Protein 3QZB (pdb70)

Solvent-accessible surface area: 7782 Å² total

Secondary structure (P-SEA, 3-state):
cccccccccccccccccccccccccccccccbbbbbbbccccbbbbbcccccccbbbbbbbcccccccccccccccccccccccccccccccccccbbbbbbbcbbbbbbbbbbbccccccbbbbbbbbcc

Radius of gyration: 16.14 Å; Cα contacts (8 Å, |Δi|>4): 339; chains: 1; bounding box: 32×34×46 Å

B-factor: mean 11.8, std 7.22, range [4.28, 43.45]

Sequence (131 aa):
MKKLSSSDFIKKTTEEDFKKEKHVPVIEAPEKVKKKDDEKVQIVVTVGKEEIPHPNTTEHHIRWIKVFFQPDGDPYVYEVGRYEFNAHGEESVQGPNIIGAVYTEPTTVTTVVKLNRSGTIIALSYCNIHGLWESSQKITVEE

Organism: Thermotoga maritima (strain ATCC 43589 / DSM 3109 / JCM 10099 / NBRC 100826 / MSB8) (NCBI:txid243274)

Foldseek 3Di:
DDCVVFADEDDVQVDQAAWDWDWDQEEEAQDKTKIKIAGSVPNRFAQWPVKAWFWKWKWWFFPPDPDIDTPDIGGWPDRQDDPVGTNPHDDGGHHMDIDIDGHHGWTKMKMWIQMPPRGIYIDMDTHGYDD

Structure (mmCIF, N/CA/C/O backbone):
data_3QZB
#
_entry.id   3QZB
#
_cell.length_a   52.260
_cell.length_b   54.630
_cell.length_c   88.840
_cell.angle_alpha   90.000
_cell.angle_beta   90.000
_cell.angle_gamma   90.000
#
_symmetry.space_group_name_H-M   'I 2 2 2'
#
loop_
_entity.id
_entity.type
_entity.pdbx_description
1 polymer 'Putative superoxide reductase'
2 non-polymer 'FE (III) ION'
3 water water
#
loop_
_atom_site.group_PDB
_atom_site.id
_atom_site.type_symbol
_atom_site.label_atom_id
_atom_site.label_alt_id
_atom_site.label_comp_id
_atom_site.label_asym_id
_atom_site.label_entity_id
_atom_site.label_seq_id
_atom_site.pdbx_PDB_ins_code
_atom_site.Cartn_x
_atom_site.Cartn_y
_atom_site.Cartn_z
_atom_site.occupancy
_atom_site.B_iso_or_equiv
_atom_site.auth_seq_id
_atom_site.auth_comp_id
_atom_site.auth_asym_id
_atom_site.auth_atom_id
_atom_site.pdbx_PDB_model_num
ATOM 1 C C . HIS A 1 12 ? 15.766 3.191 41.732 1.00 22.42 0 HIS A C 1
ATOM 2 O O . HIS A 1 12 ? 16.772 2.609 42.114 1.00 28.65 0 HIS A O 1
ATOM 3 N N . MET A 1 13 ? 15.813 4.153 40.819 1.00 18.26 1 MET A N 1
ATOM 4 C CA . MET A 1 13 ? 17.049 4.770 40.343 1.00 14.83 1 MET A CA 1
ATOM 5 C C . MET A 1 13 ? 17.760 5.514 41.434 1.00 14.09 1 MET A C 1
ATOM 6 O O . MET A 1 13 ? 17.170 6.362 42.056 1.00 15.75 1 MET A O 1
ATOM 11 N N A LYS A 1 14 ? 19.054 5.234 41.588 0.50 12.75 2 LYS A N 1
ATOM 12 N N B LYS A 1 14 ? 19.049 5.230 41.608 0.50 12.87 2 LYS A N 1
ATOM 13 C CA A LYS A 1 14 ? 19.953 5.894 42.497 0.50 11.84 2 LYS A CA 1
ATOM 14 C CA B LYS A 1 14 ? 19.920 5.919 42.522 0.50 12.35 2 LYS A CA 1
ATOM 15 C C A LYS A 1 14 ? 20.890 6.767 41.705 0.50 10.48 2 LYS A C 1
ATOM 16 C C B LYS A 1 14 ? 20.893 6.758 41.721 0.50 10.62 2 LYS A C 1
ATOM 17 O O A LYS A 1 14 ? 21.344 6.402 40.612 0.50 11.25 2 LYS A O 1
ATOM 18 O O B LYS A 1 14 ? 21.346 6.380 40.629 0.50 11.30 2 LYS A O 1
ATOM 29 N N . LEU A 1 15 ? 21.237 7.900 42.282 1.00 9.37 3 LEU A N 1
ATOM 30 C CA . LEU A 1 15 ? 22.158 8.809 41.633 1.00 9.00 3 LEU A CA 1
ATOM 31 C C . LEU A 1 15 ? 23.468 8.111 41.314 1.00 10.32 3 LEU A C 1
ATOM 32 O O . LEU A 1 15 ? 24.088 8.441 40.275 1.00 11.40 3 LEU A O 1
ATOM 37 N N A SER A 1 16 ? 23.902 7.182 42.137 0.50 12.44 4 SER A N 1
ATOM 38 N N B SER A 1 16 ? 23.854 7.160 42.192 0.30 12.69 4 SER A N 1
ATOM 39 N N C SER A 1 16 ? 23.869 7.180 42.205 0.20 12.86 4 SER A N 1
ATOM 40 C CA A SER A 1 16 ? 25.227 6.675 41.882 0.50 12.54 4 SER A CA 1
ATOM 41 C CA B SER A 1 16 ? 25.065 6.304 42.076 0.30 14.31 4 SER A CA 1
ATOM 42 C CA C SER A 1 16 ? 25.065 6.301 42.093 0.20 14.12 4 SER A CA 1
ATOM 43 C C A SER A 1 16 ? 25.267 5.746 40.658 0.50 10.35 4 SER A C 1
ATOM 44 C C B SER A 1 16 ? 25.237 5.684 40.706 0.30 11.01 4 SER A C 1
ATOM 45 C C C SER A 1 16 ? 25.236 5.679 40.716 0.20 11.44 4 SER A C 1
ATOM 46 O O A SER A 1 16 ? 26.368 5.464 40.177 0.50 10.88 4 SER A O 1
ATOM 47 O O B SER A 1 16 ? 26.358 5.501 40.215 0.30 10.99 4 SER A O 1
ATOM 48 O O C SER A 1 16 ? 26.358 5.503 40.228 0.20 11.16 4 SER A O 1
ATOM 55 N N . ASP A 1 17 ? 24.109 5.364 40.095 1.00 10.55 5 ASP A N 1
ATOM 56 C CA . ASP A 1 17 ? 24.066 4.677 38.827 1.00 11.37 5 ASP A CA 1
ATOM 57 C C . ASP A 1 17 ? 24.583 5.594 37.670 1.00 10.03 5 ASP A C 1
ATOM 58 O O . ASP A 1 17 ? 24.891 5.117 36.566 1.00 11.88 5 ASP A O 1
ATOM 63 N N . PHE A 1 18 ? 24.680 6.892 37.952 1.00 7.76 6 PHE A N 1
ATOM 64 C CA . PHE A 1 18 ? 25.085 7.904 3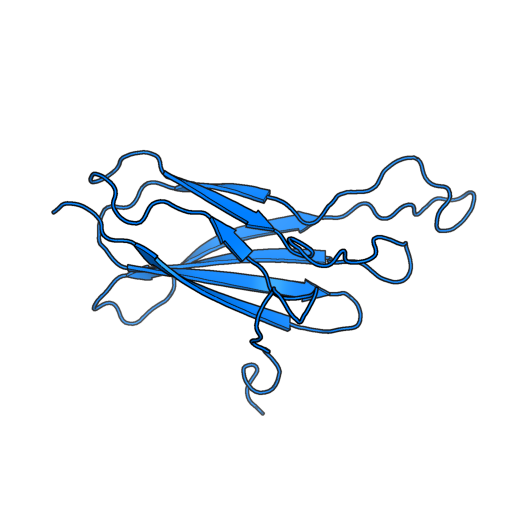7.015 1.00 7.24 6 PHE A CA 1
ATOM 65 C C . PHE A 1 18 ? 26.259 8.718 37.485 1.00 7.12 6 PHE A C 1
ATOM 66 O O . PHE A 1 18 ? 26.454 9.862 37.064 1.00 8.05 6 PHE A O 1
ATOM 74 N N . ILE A 1 19 ? 27.074 8.199 38.408 1.00 6.61 7 ILE A N 1
ATOM 75 C CA . ILE A 1 19 ? 28.347 8.831 38.808 1.00 7.43 7 ILE A CA 1
ATOM 76 C C . ILE A 1 19 ? 29.424 7.882 38.370 1.00 7.95 7 ILE A C 1
ATOM 77 O O . ILE A 1 19 ? 29.458 6.749 38.827 1.00 8.80 7 ILE A O 1
ATOM 82 N N A LYS A 1 20 ? 30.280 8.321 37.468 0.80 7.37 8 LYS A N 1
ATOM 83 N N B LYS A 1 20 ? 30.309 8.316 37.478 0.20 7.87 8 LYS A N 1
ATOM 84 C CA A LYS A 1 20 ? 31.256 7.464 36.849 0.80 8.66 8 LYS A CA 1
ATOM 85 C CA B LYS A 1 20 ? 31.321 7.424 36.883 0.20 8.92 8 LYS A CA 1
ATOM 86 C C A LYS A 1 20 ? 32.637 7.653 37.487 0.80 8.62 8 LYS A C 1
ATOM 87 C C B LYS A 1 20 ? 32.723 7.573 37.543 0.20 8.91 8 LYS A C 1
ATOM 88 O O A LYS A 1 20 ? 33.066 8.736 37.810 0.80 8.45 8 LYS A O 1
ATOM 89 O O B LYS A 1 20 ? 33.134 8.695 37.827 0.20 8.61 8 LYS A O 1
ATOM 100 N N A THR A 1 21 ? 33.387 6.568 37.486 0.50 12.09 9 THR A N 1
ATOM 101 N N B THR A 1 21 ? 33.424 6.443 37.771 0.50 10.96 9 THR A N 1
ATOM 102 C CA A THR A 1 21 ? 34.785 6.570 37.814 0.50 14.31 9 THR A CA 1
ATOM 103 C CA B THR A 1 21 ? 34.790 6.353 38.343 0.50 11.90 9 THR A CA 1
ATOM 104 C C A THR A 1 21 ? 35.589 6.191 36.561 0.50 13.01 9 THR A C 1
ATOM 105 C C B THR A 1 21 ? 35.686 5.721 37.242 0.50 11.26 9 THR A C 1
ATOM 106 O O A THR A 1 21 ? 35.100 5.544 35.631 0.50 14.52 9 THR A O 1
ATOM 107 O O B THR A 1 21 ? 35.428 4.603 36.824 0.50 12.16 9 THR A O 1
ATOM 114 N N A GLU A 1 22 ? 36.850 6.488 36.574 0.50 12.46 10 GLU A N 1
ATOM 115 N N B GLU A 1 22 ? 36.614 6.489 36.675 0.50 11.00 10 GLU A N 1
ATOM 116 C CA A GLU A 1 22 ? 37.663 6.037 35.503 0.50 12.38 10 GLU A CA 1
ATOM 117 C CA B GLU A 1 22 ? 37.553 6.008 35.640 0.50 11.94 10 GLU A CA 1
ATOM 118 C C A GLU A 1 22 ? 39.053 6.429 35.869 0.50 11.80 10 GLU A C 1
ATOM 119 C C B GLU A 1 22 ? 39.027 6.416 35.898 0.50 11.38 10 GLU A C 1
ATOM 120 O O A GLU A 1 22 ? 39.310 7.061 36.880 0.50 11.93 10 GLU A O 1
ATOM 121 O O B GLU A 1 22 ? 39.315 7.066 36.885 0.50 11.29 10 GLU A O 1
ATOM 132 N N . ASP A 1 23 ? 39.958 5.968 35.026 1.00 14.01 11 ASP A N 1
ATOM 133 C CA . ASP A 1 23 ? 41.371 6.315 35.066 1.00 12.66 11 ASP A CA 1
ATOM 134 C C . ASP A 1 23 ? 41.614 7.623 34.357 1.00 10.49 11 ASP A C 1
ATOM 135 O O . ASP A 1 23 ? 41.372 7.741 33.172 1.00 9.80 11 ASP A O 1
ATOM 140 N N . PHE A 1 24 ? 42.127 8.613 35.070 1.00 10.83 12 PHE A N 1
ATOM 141 C CA . PHE A 1 24 ? 42.381 9.927 34.462 1.00 10.25 12 PHE A CA 1
ATOM 142 C C 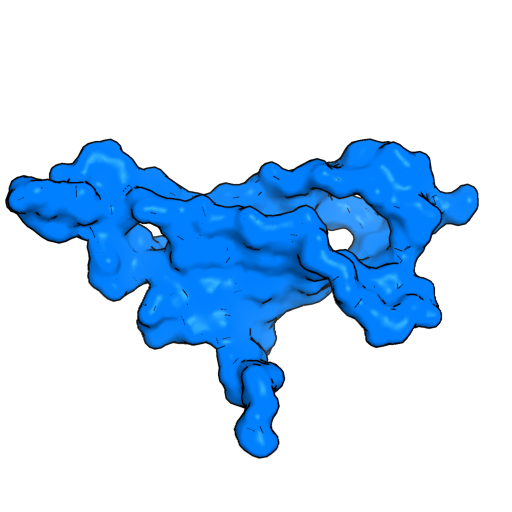. PHE A 1 24 ? 43.380 9.895 33.306 1.00 9.44 12 PHE A C 1
ATOM 143 O O . PHE A 1 24 ? 43.397 10.791 32.476 1.00 11.16 12 PHE A O 1
ATOM 151 N N . LYS A 1 25 ? 44.200 8.841 33.254 1.00 11.33 13 LYS A N 1
ATOM 152 C CA . LYS A 1 25 ? 45.106 8.680 32.124 1.00 11.98 13 LYS A CA 1
ATOM 153 C C . LYS A 1 25 ? 44.385 8.255 30.846 1.00 10.86 13 LYS A C 1
ATOM 154 O O . LYS A 1 25 ? 44.980 8.280 29.770 1.00 13.22 13 LYS A O 1
ATOM 160 N N . LYS A 1 26 ? 43.125 7.821 30.965 1.00 11.09 14 LYS A N 1
ATOM 161 C CA . LYS A 1 26 ? 42.322 7.361 29.840 1.00 11.41 14 LYS A CA 1
ATOM 162 C C . LYS A 1 26 ? 41.101 8.228 29.601 1.00 10.55 14 LYS A C 1
ATOM 163 O O . LYS A 1 26 ? 40.526 8.153 28.537 1.00 15.42 14 LYS A O 1
ATOM 169 N N . GLU A 1 27 ? 40.678 9.024 30.577 1.00 10.82 15 GLU A N 1
ATOM 170 C CA . GLU A 1 27 ? 39.369 9.671 30.584 1.00 9.37 15 GLU A CA 1
ATOM 171 C C . GLU A 1 27 ? 39.509 11.114 31.067 1.00 9.29 15 GLU A C 1
ATOM 172 O O . GLU A 1 27 ? 39.818 11.356 32.253 1.00 10.14 15 GLU A O 1
ATOM 178 N N . LYS A 1 28 ? 39.281 12.088 30.174 1.00 8.72 16 LYS A N 1
ATOM 179 C CA . LYS A 1 28 ? 39.415 13.492 30.469 1.00 8.79 16 LYS A CA 1
ATOM 180 C C . LYS A 1 28 ? 38.509 13.960 31.613 1.00 8.17 16 LYS A C 1
ATOM 181 O O . LYS A 1 28 ? 38.834 14.962 32.248 1.00 9.32 16 LYS A O 1
ATOM 187 N N . HIS A 1 29 ? 37.369 13.320 31.845 1.00 7.37 17 HIS A N 1
ATOM 188 C CA . HIS A 1 29 ? 36.426 13.822 32.805 1.00 6.11 17 HIS A CA 1
ATOM 189 C C . HIS A 1 29 ? 36.769 13.540 34.263 1.00 6.72 17 HIS A C 1
ATOM 190 O O . HIS A 1 29 ? 36.115 14.105 35.145 1.00 7.81 17 HIS A O 1
ATOM 197 N N . VAL A 1 30 ? 37.757 12.717 34.542 1.00 8.11 18 VAL A N 1
ATOM 198 C CA . VAL A 1 30 ? 38.003 12.313 35.929 1.00 8.22 18 VAL A CA 1
ATOM 199 C C . VAL A 1 30 ? 38.541 13.519 36.722 1.00 8.24 18 VAL A C 1
ATOM 200 O O . VAL A 1 30 ? 39.548 14.143 36.333 1.00 9.13 18 VAL A O 1
ATOM 204 N N . PRO A 1 31 ? 37.933 13.833 37.887 1.00 7.27 19 PRO A N 1
ATOM 205 C CA . PRO A 1 31 ? 38.505 14.916 38.727 1.00 7.73 19 PRO A CA 1
ATOM 206 C C . PRO A 1 31 ? 39.688 14.340 39.495 1.00 9.31 19 PRO A C 1
ATOM 207 O O . PRO A 1 31 ? 39.534 13.332 40.184 1.00 14.41 19 PRO A O 1
ATOM 211 N N . VAL A 1 32 ? 40.848 14.949 39.352 1.00 6.45 20 VAL A N 1
ATOM 212 C CA . VAL A 1 32 ? 42.069 14.455 39.940 1.00 6.98 20 VAL A CA 1
ATOM 213 C C . VAL A 1 32 ? 42.430 15.263 41.193 1.00 6.81 20 VAL A C 1
ATOM 214 O O . VAL A 1 32 ? 42.532 16.485 41.125 1.00 6.94 20 VAL A O 1
ATOM 218 N N . ILE A 1 33 ? 42.530 14.564 42.323 1.00 7.57 21 ILE A N 1
ATOM 219 C CA . ILE A 1 33 ? 42.842 15.160 43.626 1.00 7.14 21 ILE A CA 1
ATOM 220 C C . ILE A 1 33 ? 44.357 15.196 43.834 1.00 7.19 21 ILE A C 1
ATOM 221 O O . ILE A 1 33 ? 45.029 14.168 43.618 1.00 9.08 21 ILE A O 1
ATOM 226 N N . GLU A 1 34 ? 44.870 16.337 44.260 1.00 7.20 22 GLU A N 1
ATOM 227 C CA . GLU A 1 34 ? 46.239 16.453 44.773 1.00 7.71 22 GLU A CA 1
ATOM 228 C C . GLU A 1 34 ? 46.139 16.956 46.209 1.00 7.13 22 GLU A C 1
ATOM 229 O O . GLU A 1 34 ? 45.663 18.051 46.454 1.00 8.53 22 GLU A O 1
ATOM 235 N N . ALA A 1 35 ? 46.590 16.125 47.131 1.00 8.86 23 ALA A N 1
ATOM 236 C CA . ALA A 1 35 ? 46.548 16.469 48.560 1.00 8.61 23 ALA A CA 1
ATOM 237 C C . ALA A 1 35 ? 47.642 15.637 49.222 1.00 8.54 23 ALA A C 1
ATOM 238 O O . ALA A 1 35 ? 47.928 14.536 48.775 1.00 9.38 23 ALA A O 1
ATOM 240 N N . PRO A 1 36 ? 48.200 16.110 50.332 1.00 9.39 24 PRO A N 1
ATOM 241 C CA . PRO A 1 36 ? 49.192 15.311 51.072 1.00 9.82 24 PRO A CA 1
ATOM 242 C C . PRO A 1 36 ? 48.605 14.019 51.622 1.00 8.49 24 PRO A C 1
ATOM 243 O O . PRO A 1 36 ? 47.434 13.957 51.982 1.00 9.69 24 PRO A O 1
ATOM 247 N N . GLU A 1 37 ? 49.468 13.025 51.771 1.00 10.25 25 GLU A N 1
ATOM 248 C CA . GLU A 1 37 ? 49.045 11.771 52.358 1.00 11.72 25 GLU A CA 1
ATOM 249 C C . GLU A 1 37 ? 48.732 11.908 53.861 1.00 9.29 25 GLU A C 1
ATOM 250 O O . GLU A 1 37 ? 47.846 11.234 54.392 1.00 10.11 25 GLU A O 1
ATOM 256 N N . LYS A 1 38 ? 49.527 12.722 54.540 1.00 8.55 26 LYS A N 1
ATOM 257 C CA . LYS A 1 38 ? 49.422 12.826 56.004 1.00 9.97 26 LYS A CA 1
ATOM 258 C C . LYS A 1 38 ? 49.678 14.271 56.395 1.00 10.09 26 LYS A C 1
ATOM 259 O O . LYS A 1 38 ? 50.541 14.935 55.817 1.00 11.61 26 LYS A O 1
ATOM 265 N N . VAL A 1 39 ? 48.900 14.756 57.371 1.00 8.69 27 VAL A N 1
ATOM 266 C CA . VAL A 1 39 ? 48.964 16.123 57.841 1.00 8.69 27 VAL A CA 1
ATOM 267 C C . VAL A 1 39 ? 48.885 16.166 59.362 1.00 7.56 27 VAL A C 1
ATOM 268 O O . VAL A 1 39 ? 48.452 15.209 59.990 1.00 8.42 27 VAL A O 1
ATOM 272 N N A LYS A 1 40 ? 49.293 17.296 59.924 0.70 7.86 28 LYS A N 1
ATOM 273 N N B LYS A 1 40 ? 49.302 17.294 59.930 0.30 7.93 28 LYS A N 1
ATOM 274 C CA A LYS A 1 40 ? 49.150 17.533 61.352 0.70 8.37 28 LYS A CA 1
ATOM 275 C CA B LYS A 1 40 ? 49.155 17.539 61.357 0.30 8.45 28 LYS A CA 1
ATOM 276 C C A LYS A 1 40 ? 47.722 17.931 61.680 0.70 8.54 28 LYS A C 1
ATOM 277 C C B LYS A 1 40 ? 47.724 17.933 61.681 0.30 8.57 28 LYS A C 1
ATOM 278 O O A LYS A 1 40 ? 46.971 18.467 60.852 0.70 8.75 28 LYS A O 1
ATOM 279 O O B LYS A 1 40 ? 46.978 18.449 60.838 0.30 8.80 28 LYS A O 1
ATOM 290 N N . LYS A 1 41 ? 47.341 17.713 62.930 1.00 9.11 29 LYS A N 1
ATOM 291 C CA . LYS A 1 41 ? 46.010 18.097 63.375 1.00 9.45 29 LYS A CA 1
ATOM 292 C C . LYS A 1 41 ? 45.790 19.589 63.284 1.00 8.84 29 LYS A C 1
ATOM 293 O O . LYS A 1 41 ? 46.580 20.376 63.759 1.00 10.30 29 LYS A O 1
ATOM 299 N N A ASP A 1 42 ? 44.707 19.967 62.628 0.60 9.04 30 ASP A N 1
ATOM 300 N N B ASP A 1 42 ? 44.706 19.945 62.607 0.40 9.51 30 ASP A N 1
ATOM 301 C CA A ASP A 1 42 ? 44.281 21.373 62.519 0.60 11.48 30 ASP A CA 1
ATOM 302 C CA B ASP A 1 42 ? 44.243 21.329 62.457 0.40 11.14 30 ASP A CA 1
ATOM 303 C C A ASP A 1 42 ? 45.161 22.241 61.604 0.60 10.50 30 ASP A C 1
ATOM 304 C C B ASP A 1 42 ? 45.158 22.234 61.620 0.40 11.75 30 ASP A C 1
ATOM 305 O O A ASP A 1 42 ? 44.890 23.430 61.428 0.60 13.81 30 ASP A O 1
ATOM 306 O O B ASP A 1 42 ? 44.916 23.441 61.535 0.40 15.24 30 ASP A O 1
ATOM 315 N N . GLU A 1 43 ? 46.163 21.668 60.953 1.00 11.40 31 GLU A N 1
ATOM 316 C CA . GLU A 1 43 ? 46.970 22.480 60.068 1.00 12.94 31 GLU A CA 1
ATOM 317 C C . GLU A 1 43 ? 46.238 22.728 58.733 1.00 10.22 31 GLU A C 1
ATOM 318 O O . GLU A 1 43 ? 45.423 21.918 58.300 1.00 9.97 31 GLU A O 1
ATOM 324 N N . LYS A 1 44 ? 46.574 23.826 58.102 1.00 9.99 32 LYS A N 1
ATOM 325 C CA . LYS A 1 44 ? 45.966 24.131 56.821 1.00 9.02 32 LYS A CA 1
ATOM 326 C C . LYS A 1 44 ? 46.525 23.188 55.757 1.00 9.64 32 LYS A C 1
ATOM 327 O O . LYS A 1 44 ? 47.737 22.983 55.681 1.00 15.57 32 LYS A O 1
ATOM 333 N N . VAL A 1 45 ? 45.625 22.611 54.984 1.00 7.85 33 VAL A N 1
ATOM 334 C CA . VAL A 1 45 ? 45.909 21.588 53.980 1.00 8.77 33 VAL A CA 1
ATOM 335 C C . VAL A 1 45 ? 45.411 22.139 52.634 1.00 7.83 33 VAL A C 1
ATOM 336 O O . VAL A 1 45 ? 44.252 22.469 52.500 1.00 8.31 33 VAL A O 1
ATOM 340 N N . GLN A 1 46 ? 46.292 22.156 51.636 1.00 7.90 34 GLN A N 1
ATOM 341 C CA . GLN A 1 46 ? 45.922 22.492 50.272 1.00 8.15 34 GLN A CA 1
ATOM 342 C C . GLN A 1 46 ? 45.396 21.258 49.560 1.00 7.24 34 GLN A C 1
ATOM 343 O O . GLN A 1 46 ? 46.076 20.243 49.497 1.00 9.60 34 GLN A O 1
ATOM 349 N N . ILE A 1 47 ? 44.191 21.355 49.010 1.00 7.16 35 ILE A N 1
ATOM 350 C CA . ILE A 1 47 ? 43.625 20.351 48.138 1.00 7.43 35 ILE A CA 1
ATOM 351 C C . ILE A 1 47 ? 43.362 20.977 46.773 1.00 6.65 35 ILE A C 1
ATOM 352 O O . ILE A 1 47 ? 42.637 21.949 46.641 1.00 7.50 35 ILE A O 1
ATOM 357 N N . VAL A 1 48 ? 44.069 20.425 45.774 1.00 7.32 36 VAL A N 1
ATOM 358 C CA . VAL A 1 48 ? 43.861 20.850 44.380 1.00 6.33 36 VAL A CA 1
ATOM 359 C C . VAL A 1 48 ? 43.027 19.777 43.704 1.00 6.60 36 VAL A C 1
ATOM 360 O O . VAL A 1 48 ? 43.286 18.571 43.836 1.00 8.72 36 VAL A O 1
ATOM 364 N N . VAL A 1 49 ? 41.999 20.211 42.968 1.00 6.37 37 VAL A N 1
ATOM 365 C CA . VAL A 1 49 ? 41.220 19.262 42.151 1.00 5.49 37 VAL A CA 1
ATOM 366 C C . VAL A 1 49 ? 41.144 19.844 40.729 1.00 5.89 37 VAL A C 1
ATOM 367 O O . VAL A 1 49 ? 40.867 21.020 40.551 1.00 6.42 37 VAL A O 1
ATOM 371 N N . THR A 1 50 ? 41.457 18.990 39.751 1.00 6.30 38 THR A N 1
ATOM 372 C CA . THR A 1 50 ? 41.532 19.396 38.342 1.00 6.60 38 THR A CA 1
ATOM 373 C C . THR A 1 50 ? 40.818 18.391 37.466 1.00 7.05 38 THR A C 1
ATOM 374 O O . THR A 1 50 ? 41.039 17.201 37.568 1.00 8.90 38 THR A O 1
ATOM 378 N N . VAL A 1 51 ? 39.943 18.878 36.595 1.00 6.69 39 VAL A N 1
ATOM 379 C CA . VAL A 1 51 ? 39.385 18.022 35.506 1.00 6.31 39 VAL A CA 1
ATOM 380 C C . VAL A 1 51 ? 40.183 18.405 34.242 1.00 6.61 39 VAL A C 1
ATOM 381 O O . VAL A 1 51 ? 40.451 19.545 33.979 1.00 7.67 39 VAL A O 1
ATOM 385 N N . GLY A 1 52 ? 40.521 17.374 33.486 1.00 10.74 40 GLY A N 1
ATOM 386 C CA . GLY A 1 52 ? 41.213 17.554 32.221 1.00 11.41 40 GLY A CA 1
ATOM 387 C C . GLY A 1 52 ? 42.659 17.662 32.529 1.00 14.17 40 GLY A C 1
ATOM 388 O O . GLY A 1 52 ? 43.350 18.348 31.822 1.00 18.08 40 GLY A O 1
ATOM 389 N N . LYS A 1 53 ? 43.083 16.989 33.608 1.00 15.65 41 LYS A N 1
ATOM 390 C CA . LYS A 1 53 ? 44.413 17.059 34.164 1.00 17.23 41 LYS A CA 1
ATOM 391 C C . LYS A 1 53 ? 45.523 16.626 33.187 1.00 17.32 41 LYS A C 1
ATOM 392 O O . LYS A 1 53 ? 46.480 17.353 32.944 1.00 19.73 41 LYS A O 1
ATOM 398 N N A GLU A 1 54 ? 45.357 15.436 32.649 0.50 12.44 42 GLU A N 1
ATOM 399 N N B GLU A 1 54 ? 45.364 15.421 32.667 0.50 11.77 42 GLU A N 1
ATOM 400 C CA A GLU A 1 54 ? 46.258 14.856 31.675 0.50 11.39 42 GLU A CA 1
ATOM 401 C CA B GLU A 1 54 ? 46.257 14.813 31.690 0.50 9.94 42 GLU A CA 1
ATOM 402 C C A GLU A 1 54 ? 45.694 14.938 30.283 0.50 11.76 42 GLU A C 1
ATOM 403 C C B GLU A 1 54 ? 45.704 14.877 30.291 0.50 11.00 42 GLU A C 1
ATOM 404 O O A GLU A 1 54 ? 46.428 15.244 29.356 0.50 15.49 42 GLU A O 1
ATOM 405 O O B GLU A 1 54 ? 46.465 15.063 29.362 0.50 14.17 42 GLU A O 1
ATOM 416 N N . ILE A 1 55 ? 44.421 14.617 30.120 1.00 8.79 43 ILE A N 1
ATOM 417 C CA . ILE A 1 55 ? 43.744 14.697 28.834 1.00 8.79 43 ILE A CA 1
ATOM 418 C C . ILE A 1 55 ? 42.847 15.914 28.883 1.00 7.78 43 ILE A C 1
ATOM 419 O O . ILE A 1 55 ? 41.936 15.976 29.701 1.00 9.06 43 ILE A O 1
ATOM 424 N N . PRO A 1 56 ? 43.047 16.882 28.005 1.00 11.26 44 PRO A N 1
ATOM 425 C CA . PRO A 1 56 ? 42.316 18.122 28.102 1.00 14.38 44 PRO A CA 1
ATOM 426 C C . PRO A 1 56 ? 40.801 17.959 27.877 1.00 10.72 44 PRO A C 1
ATOM 427 O O . PRO A 1 56 ? 40.349 17.102 27.110 1.00 11.95 44 PRO A O 1
ATOM 431 N N . HIS A 1 57 ? 40.043 18.806 28.578 1.00 9.94 45 HIS A N 1
ATOM 432 C CA . HIS A 1 57 ? 38.609 18.873 28.370 1.00 9.49 45 HIS A CA 1
ATOM 433 C C . HIS A 1 57 ? 38.282 20.216 27.736 1.00 8.37 45 HIS A C 1
ATOM 434 O O . HIS A 1 57 ? 38.817 21.245 28.134 1.00 8.41 45 HIS A O 1
ATOM 441 N N . PRO A 1 58 ? 37.334 20.238 26.765 1.00 8.46 46 PRO A N 1
ATOM 442 C CA . PRO A 1 58 ? 36.904 21.518 26.199 1.00 7.81 46 PRO A CA 1
ATOM 443 C C . PRO A 1 58 ? 36.378 22.522 27.191 1.00 7.86 46 PRO A C 1
ATOM 444 O O . PRO A 1 58 ? 35.879 22.140 28.291 1.00 7.86 46 PRO A O 1
ATOM 448 N N . ASN A 1 59 ? 36.419 23.790 26.821 1.00 6.95 47 ASN A N 1
ATOM 449 C CA . ASN A 1 59 ? 35.735 24.812 27.603 1.00 6.56 47 ASN A CA 1
ATOM 450 C C . ASN A 1 59 ? 35.144 25.784 26.609 1.00 6.96 47 ASN A C 1
ATOM 451 O O . ASN A 1 59 ? 35.656 26.859 26.341 1.00 9.31 47 ASN A O 1
ATOM 456 N N . THR A 1 60 ? 34.030 25.370 26.009 1.00 7.31 48 THR A N 1
ATOM 457 C CA . THR A 1 60 ? 33.288 26.180 25.055 1.00 7.18 48 THR A CA 1
ATOM 458 C C . THR A 1 60 ? 31.938 26.529 25.640 1.00 8.80 48 THR A C 1
ATOM 459 O O . THR A 1 60 ? 31.496 25.940 26.642 1.00 7.77 48 THR A O 1
ATOM 463 N N . THR A 1 61 ? 31.204 27.430 24.972 1.00 8.85 49 THR A N 1
ATOM 464 C CA . THR A 1 61 ? 29.924 27.750 25.440 1.00 8.88 49 THR A CA 1
ATOM 465 C C . THR A 1 61 ? 28.994 26.513 25.454 1.00 9.04 49 THR A C 1
ATOM 466 O O . THR A 1 61 ? 28.184 26.331 26.344 1.00 10.30 49 THR A O 1
ATOM 470 N N . GLU A 1 62 ? 29.139 25.636 24.457 1.00 8.33 50 GLU A N 1
ATOM 471 C CA . GLU A 1 62 ? 28.326 24.456 24.324 1.00 9.97 50 GLU A CA 1
ATOM 472 C C . GLU A 1 62 ? 28.721 23.287 25.215 1.00 8.41 50 GLU A C 1
ATOM 473 O O . GLU A 1 62 ? 27.865 22.463 25.535 1.00 10.29 50 GLU A O 1
ATOM 479 N N . HIS A 1 63 ? 30.007 23.216 25.587 1.00 7.52 51 HIS A N 1
ATOM 480 C CA . HIS A 1 63 ? 30.534 22.030 26.271 1.00 7.01 51 HIS A CA 1
ATOM 481 C C . HIS A 1 63 ? 31.608 22.478 27.248 1.00 6.61 51 HIS A C 1
ATOM 482 O O . HIS A 1 63 ? 32.678 22.924 26.847 1.00 6.62 51 HIS A O 1
ATOM 489 N N . HIS A 1 64 ? 31.377 22.242 28.542 1.00 5.96 52 HIS A N 1
ATOM 490 C CA . HIS A 1 64 ? 32.298 22.687 29.574 1.00 6.23 52 HIS A CA 1
ATOM 491 C C . HIS A 1 64 ? 32.035 21.987 30.876 1.00 5.06 52 HIS A C 1
ATOM 492 O O . HIS A 1 64 ? 30.922 21.516 31.141 1.00 6.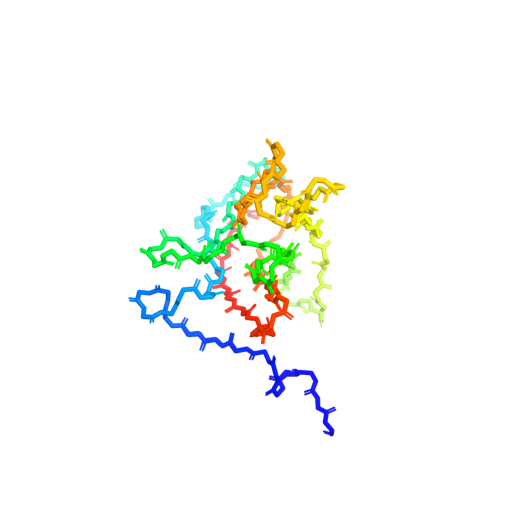10 52 HIS A O 1
ATOM 499 N N . ILE A 1 65 ? 33.060 21.946 31.707 1.00 5.15 53 ILE A N 1
ATOM 500 C CA . ILE A 1 65 ? 32.886 21.521 33.116 1.00 5.53 53 ILE A CA 1
ATOM 501 C C . ILE A 1 65 ? 32.298 22.651 33.930 1.00 5.25 53 ILE A C 1
ATOM 502 O O . ILE A 1 65 ? 32.777 23.764 33.939 1.00 5.87 53 ILE A O 1
ATOM 507 N N . ARG A 1 66 ? 31.189 22.360 34.596 1.00 5.11 54 ARG A N 1
ATOM 508 C CA . ARG A 1 66 ? 30.447 23.331 35.386 1.00 5.01 54 ARG A CA 1
ATOM 509 C C . ARG A 1 66 ? 31.001 23.531 36.807 1.00 4.56 54 ARG A C 1
ATOM 510 O O . ARG A 1 66 ? 30.989 24.652 37.300 1.00 5.08 54 ARG A O 1
ATOM 518 N N . TRP A 1 67 ? 31.398 22.449 37.455 1.00 4.28 55 TRP A N 1
ATOM 519 C CA . TRP A 1 67 ? 31.807 22.506 38.869 1.00 4.98 55 TRP A CA 1
ATOM 520 C C . TRP A 1 67 ? 32.567 21.299 39.281 1.00 4.58 55 TRP A C 1
ATOM 521 O O . TRP A 1 67 ? 32.496 20.236 38.685 1.00 5.10 55 TRP A O 1
ATOM 532 N N . ILE A 1 68 ? 33.260 21.487 40.422 1.00 4.88 56 ILE A N 1
ATOM 533 C CA . ILE A 1 68 ? 33.827 20.441 41.258 1.00 4.61 56 ILE A CA 1
ATOM 534 C C . ILE A 1 68 ? 33.270 20.690 42.663 1.00 4.50 56 ILE A C 1
ATOM 535 O O . ILE A 1 68 ? 33.213 21.857 43.091 1.00 5.83 56 ILE A O 1
ATOM 540 N N . LYS A 1 69 ? 32.864 19.633 43.360 1.00 5.41 57 LYS A N 1
ATOM 541 C CA . LYS A 1 69 ? 32.643 19.734 44.795 1.00 5.31 57 LYS A CA 1
ATOM 542 C C . LYS A 1 69 ? 33.476 18.720 45.471 1.00 5.80 57 LYS A C 1
ATOM 543 O O . LYS A 1 69 ? 33.872 17.701 44.896 1.00 6.90 57 LYS A O 1
ATOM 549 N N . VAL A 1 70 ? 33.794 18.984 46.747 1.00 6.33 58 VAL A N 1
ATOM 550 C CA . VAL A 1 70 ? 34.643 18.123 47.544 1.00 6.44 58 VAL A CA 1
ATOM 551 C C . VAL A 1 70 ? 33.875 17.769 48.816 1.00 5.54 58 VAL A C 1
ATOM 552 O O . VAL A 1 70 ? 33.246 18.615 49.423 1.00 5.67 58 VAL A O 1
ATOM 556 N N . PHE A 1 71 ? 33.918 16.494 49.166 1.00 5.82 59 PHE A N 1
ATOM 557 C CA . PHE A 1 71 ? 33.393 15.979 50.414 1.00 5.96 59 PHE A CA 1
ATOM 558 C C . PHE A 1 71 ? 34.557 15.414 51.251 1.00 6.43 59 PHE A C 1
ATOM 559 O O . PHE A 1 71 ? 35.540 14.909 50.709 1.00 7.38 59 PHE A O 1
ATOM 567 N N . PHE A 1 72 ? 34.345 15.438 52.557 1.00 6.26 60 PHE A N 1
ATOM 568 C CA . PHE A 1 72 ? 35.230 14.765 53.494 1.00 6.18 60 PHE A CA 1
ATOM 569 C C . PHE A 1 72 ? 34.410 13.734 54.267 1.00 6.42 60 PHE A C 1
ATOM 570 O O . PHE A 1 72 ? 33.362 14.062 54.825 1.00 6.82 60 PHE A O 1
ATOM 578 N N . GLN A 1 73 ? 34.929 12.507 54.314 1.00 6.86 61 GLN A N 1
ATOM 579 C CA . GLN A 1 73 ? 34.299 11.385 55.013 1.00 6.30 61 GLN A CA 1
ATOM 580 C C . GLN A 1 73 ? 35.204 11.013 56.194 1.00 6.36 61 GLN A C 1
ATOM 581 O O . GLN A 1 73 ? 36.250 10.394 55.955 1.00 7.60 61 GLN A O 1
ATOM 587 N N . PRO A 1 74 ? 34.850 11.364 57.434 1.00 6.59 62 PRO A N 1
ATOM 588 C CA . PRO A 1 74 ? 35.745 11.034 58.545 1.00 6.90 62 PRO A CA 1
ATOM 589 C C . PRO A 1 74 ? 35.673 9.542 58.858 1.00 6.81 62 PRO A C 1
ATOM 590 O O . PRO A 1 74 ? 34.565 8.993 58.967 1.00 7.58 62 PRO A O 1
ATOM 594 N N . ASP A 1 75 ? 36.820 8.913 59.088 1.00 7.85 63 ASP A N 1
ATOM 595 C CA . ASP A 1 75 ? 36.820 7.515 59.416 1.00 8.41 63 ASP A CA 1
ATOM 596 C C . ASP A 1 75 ? 35.937 7.256 60.608 1.00 9.42 63 ASP A C 1
ATOM 597 O O . ASP A 1 75 ? 36.009 7.987 61.611 1.00 10.46 63 ASP A O 1
ATOM 602 N N . GLY A 1 76 ? 35.092 6.249 60.501 1.00 10.75 64 GLY A N 1
ATOM 603 C CA . GLY A 1 76 ? 34.241 5.811 61.592 1.00 13.68 64 GLY A CA 1
ATOM 604 C C . GLY A 1 76 ? 32.965 6.630 61.743 1.00 12.11 64 GLY A C 1
ATOM 605 O O . GLY A 1 76 ? 32.148 6.314 62.610 1.00 17.01 64 GLY A O 1
ATOM 606 N N . ASP A 1 77 ? 32.773 7.664 60.943 1.00 8.85 65 ASP A N 1
ATOM 607 C CA . ASP A 1 77 ? 31.563 8.498 61.021 1.00 7.75 65 ASP A CA 1
ATOM 608 C C . ASP A 1 77 ? 30.543 8.025 59.993 1.00 8.46 65 ASP A C 1
ATOM 609 O O . ASP A 1 77 ? 30.927 7.540 58.916 1.00 9.00 65 ASP A O 1
ATOM 614 N N . PRO A 1 78 ? 29.231 8.217 60.240 1.00 8.04 66 PRO A N 1
ATOM 615 C CA . PRO A 1 78 ? 28.250 7.737 59.257 1.00 8.15 66 PRO A CA 1
ATOM 616 C C . PRO A 1 78 ? 28.136 8.572 57.965 1.00 7.73 66 PRO A C 1
ATOM 617 O O . PRO A 1 78 ? 27.431 8.128 57.047 1.00 9.12 66 PRO A O 1
ATOM 621 N N . TYR A 1 79 ? 28.684 9.769 57.941 1.00 6.91 67 TYR A N 1
ATOM 622 C CA . TYR A 1 79 ? 28.282 10.781 56.974 1.00 6.69 67 TYR A CA 1
ATOM 623 C C . TYR A 1 79 ? 29.468 11.280 56.127 1.00 7.28 67 TYR A C 1
ATOM 624 O O . TYR A 1 79 ? 30.629 11.110 56.486 1.00 7.08 67 TYR A O 1
ATOM 633 N N . VAL A 1 80 ? 29.118 12.020 55.046 1.00 6.09 68 VAL A N 1
ATOM 634 C CA . VAL A 1 80 ? 30.008 12.931 54.416 1.00 5.96 68 VAL A CA 1
ATOM 635 C C . VAL A 1 80 ? 29.665 14.361 54.755 1.00 6.63 68 VAL A C 1
ATOM 636 O O . VAL A 1 80 ? 28.503 14.690 55.081 1.00 6.94 68 VAL A O 1
ATOM 640 N N . TYR A 1 81 ? 30.674 15.250 54.609 1.00 5.53 69 TYR A N 1
ATOM 641 C CA . TYR A 1 81 ? 30.567 16.649 54.838 1.00 5.47 69 TYR A CA 1
ATOM 642 C C . TYR A 1 81 ? 31.030 17.367 53.599 1.00 6.09 69 TYR A C 1
ATOM 643 O O . TYR A 1 81 ? 32.101 17.067 53.070 1.00 6.69 69 TYR A O 1
ATOM 652 N N . GLU A 1 82 ? 30.219 18.307 53.112 1.00 5.70 70 GLU A N 1
ATOM 653 C CA . GLU A 1 82 ? 30.572 19.069 51.920 1.00 4.87 70 GLU A CA 1
ATOM 654 C C . GLU A 1 82 ? 31.631 20.097 52.311 1.00 4.74 70 GLU A C 1
ATOM 655 O O . GLU A 1 82 ? 31.367 21.053 53.031 1.00 6.75 70 GLU A O 1
ATOM 661 N N . VAL A 1 83 ? 32.843 19.868 51.869 1.00 5.38 71 VAL A N 1
ATOM 662 C CA . VAL A 1 83 ? 33.934 20.826 52.044 1.00 5.60 71 VAL A CA 1
ATOM 663 C C . VAL A 1 83 ? 33.662 22.120 51.272 1.00 5.11 71 VAL A C 1
ATOM 664 O O . VAL A 1 83 ? 33.863 23.208 51.760 1.00 5.65 71 VAL A O 1
ATOM 668 N N . GLY A 1 84 ? 33.143 21.974 50.036 1.00 4.86 72 GLY A N 1
ATOM 669 C CA . GLY A 1 84 ? 32.852 23.127 49.226 1.00 5.21 72 GLY A CA 1
ATOM 670 C C . GLY A 1 84 ? 32.313 22.708 47.868 1.00 4.28 72 GLY A C 1
ATOM 671 O O . GLY A 1 84 ? 32.427 21.580 47.497 1.00 5.00 72 GLY A O 1
ATOM 672 N N . ARG A 1 85 ? 31.715 23.703 47.196 1.00 5.02 73 ARG A N 1
ATOM 673 C CA . ARG A 1 85 ? 31.310 23.586 45.794 1.00 4.95 73 ARG A CA 1
ATOM 674 C C . ARG A 1 85 ? 31.980 24.740 45.090 1.00 4.58 73 ARG A C 1
ATOM 675 O O . ARG A 1 85 ? 31.914 25.903 45.557 1.00 5.10 73 ARG A O 1
ATOM 683 N N . TYR A 1 86 ? 32.634 24.434 43.966 1.00 5.13 74 TYR A N 1
ATOM 684 C CA . TYR A 1 86 ? 33.491 25.393 43.255 1.00 4.81 74 TYR A CA 1
ATOM 685 C C . TYR A 1 86 ? 33.017 25.430 41.795 1.00 4.92 74 TYR A C 1
ATOM 686 O O . TYR A 1 86 ? 33.171 24.438 41.065 1.00 5.38 74 TYR A O 1
ATOM 695 N N . GLU A 1 87 ? 32.390 26.530 41.449 1.00 4.92 75 GLU A N 1
ATOM 696 C CA . GLU A 1 87 ? 31.730 26.672 40.171 1.00 5.15 75 GLU A CA 1
ATOM 697 C C . GLU A 1 87 ? 32.616 27.442 39.201 1.00 4.73 75 GLU A C 1
ATOM 698 O O . GLU A 1 87 ? 33.170 28.472 39.578 1.00 6.46 75 GLU A O 1
ATOM 704 N N . PHE A 1 88 ? 32.622 26.989 37.960 1.00 5.28 76 PHE A N 1
ATOM 705 C CA . PHE A 1 88 ? 33.416 27.559 36.863 1.00 5.30 76 PHE A CA 1
ATOM 706 C C . PHE A 1 88 ? 32.402 28.102 35.862 1.00 5.13 76 PHE A C 1
ATOM 707 O O . PHE A 1 88 ? 31.810 27.263 35.146 1.00 6.49 76 PHE A O 1
ATOM 715 N N . ASN A 1 89 ? 32.157 29.414 35.875 1.00 5.04 77 ASN A N 1
ATOM 716 C CA . ASN A 1 89 ? 30.939 29.926 35.307 1.00 6.07 77 ASN A CA 1
ATOM 717 C C . ASN A 1 89 ? 31.074 30.775 34.056 1.00 6.23 77 ASN A C 1
ATOM 718 O O . ASN A 1 89 ? 30.079 31.268 33.538 1.00 8.37 77 ASN A O 1
ATOM 723 N N . ALA A 1 90 ? 32.299 30.961 33.552 1.00 5.73 78 ALA A N 1
ATOM 724 C CA . ALA A 1 90 ? 32.523 31.690 32.309 1.00 6.75 78 ALA A CA 1
ATOM 725 C C . ALA A 1 90 ? 33.018 30.728 31.252 1.00 6.21 78 ALA A C 1
ATOM 726 O O . ALA A 1 90 ? 33.974 29.973 31.498 1.00 5.79 78 ALA A O 1
ATOM 728 N N . HIS A 1 91 ? 32.367 30.741 30.088 1.00 6.23 79 HIS A N 1
ATOM 729 C CA . HIS A 1 91 ? 32.678 29.806 29.013 1.00 6.54 79 HIS A CA 1
ATOM 730 C C . HIS A 1 91 ? 32.630 30.492 27.646 1.00 7.26 79 HIS A C 1
ATOM 731 O O . HIS A 1 91 ? 32.196 29.874 26.676 1.00 7.77 79 HIS A O 1
AT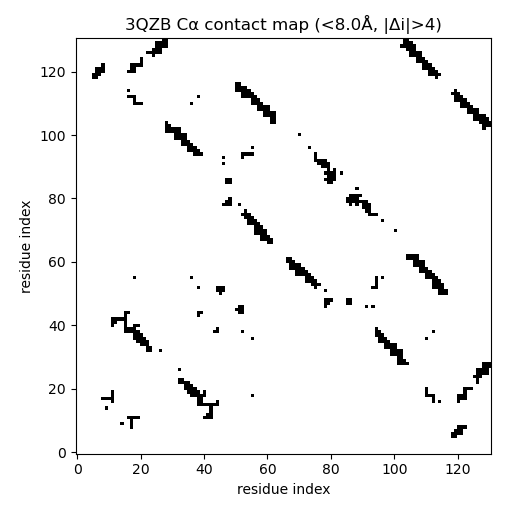OM 738 N N . GLY A 1 92 ? 33.076 31.737 27.580 1.00 7.43 80 GLY A N 1
ATOM 739 C CA . GLY A 1 92 ? 33.162 32.438 26.282 1.00 7.71 80 GLY A CA 1
ATOM 740 C C . GLY A 1 92 ? 31.856 32.999 25.752 1.00 8.16 80 GLY A C 1
ATOM 741 O O . GLY A 1 92 ? 31.834 33.488 24.615 1.00 8.22 80 GLY A O 1
ATOM 742 N N . GLU A 1 93 ? 30.773 32.908 26.493 1.00 7.83 81 GLU A N 1
ATOM 743 C CA A GLU A 1 93 ? 29.492 33.456 26.102 0.50 7.73 81 GLU A CA 1
ATOM 744 C CA B GLU A 1 93 ? 29.503 33.421 26.043 0.50 7.90 81 GLU A CA 1
ATOM 745 C C . GLU A 1 93 ? 29.548 34.944 25.965 1.00 7.91 81 GLU A C 1
ATOM 746 O O . GLU A 1 93 ? 30.201 35.597 26.779 1.00 9.64 81 GLU A O 1
ATOM 757 N N . SER A 1 94 ? 28.800 35.517 25.032 1.00 7.10 82 SER A N 1
ATOM 758 C CA . SER A 1 94 ? 28.676 36.935 24.937 1.00 6.86 82 SER A CA 1
ATOM 759 C C . SER A 1 94 ? 27.487 37.326 24.059 1.00 6.72 82 SER A C 1
ATOM 760 O O . SER A 1 94 ? 27.042 36.544 23.218 1.00 8.51 82 SER A O 1
ATOM 763 N N . VAL A 1 95 ? 27.096 38.585 24.161 1.00 6.40 83 VAL A N 1
ATOM 764 C CA . VAL A 1 95 ? 26.063 39.153 23.259 1.00 6.69 83 VAL A CA 1
ATOM 765 C C . VAL A 1 95 ? 26.531 39.026 21.788 1.00 6.70 83 VAL A C 1
ATOM 766 O O . VAL A 1 95 ? 25.723 38.914 20.865 1.00 8.60 83 VAL A O 1
ATOM 770 N N . GLN A 1 96 ? 27.832 39.201 21.564 1.00 8.37 84 GLN A N 1
ATOM 771 C C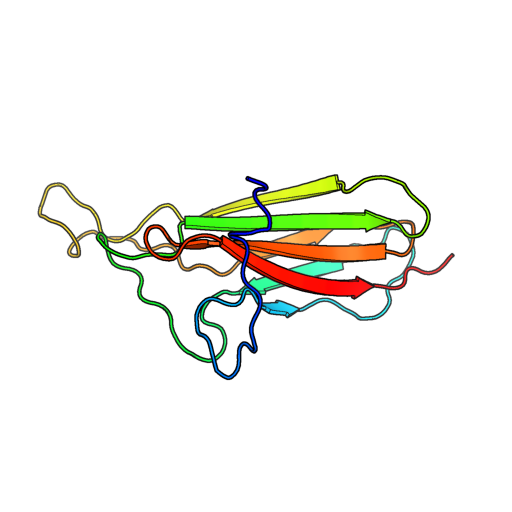A . GLN A 1 96 ? 28.400 39.197 20.222 1.00 9.18 84 GLN A CA 1
ATOM 772 C C . GLN A 1 96 ? 28.431 37.771 19.646 1.00 10.35 84 GLN A C 1
ATOM 773 O O . GLN A 1 96 ? 28.624 37.630 18.450 1.00 15.45 84 GLN A O 1
ATOM 779 N N . GLY A 1 97 ? 28.253 36.758 20.484 1.00 12.17 85 GLY A N 1
ATOM 780 C CA . GLY A 1 97 ? 28.109 35.371 20.071 1.00 13.30 85 GLY A CA 1
ATOM 781 C C . GLY A 1 97 ? 28.776 34.408 20.997 1.00 9.61 85 GLY A C 1
ATOM 782 O O . GLY A 1 97 ? 29.625 34.744 21.859 1.00 11.42 85 GLY A O 1
ATOM 783 N N . PRO A 1 98 ? 28.417 33.116 20.899 1.00 11.11 86 PRO A N 1
ATOM 784 C CA . PRO A 1 98 ? 29.096 32.094 21.714 1.00 11.27 86 PRO A CA 1
ATOM 785 C C . PRO A 1 98 ? 30.553 31.994 21.274 1.00 10.46 86 PRO A C 1
ATOM 786 O O . PRO A 1 98 ? 30.896 32.229 20.127 1.00 11.21 86 PRO A O 1
ATOM 790 N N . ASN A 1 99 ? 31.411 31.698 22.232 1.00 11.12 87 ASN A N 1
ATOM 791 C CA . ASN A 1 99 ? 32.810 31.432 21.940 1.00 11.27 87 ASN A CA 1
ATOM 792 C C . ASN A 1 99 ? 33.593 32.627 21.423 1.00 10.76 87 ASN A C 1
ATOM 793 O O . ASN A 1 99 ? 34.679 32.432 20.913 1.00 12.65 87 ASN A O 1
ATOM 798 N N A ILE A 1 100 ? 33.069 33.836 21.579 0.60 10.72 88 ILE A N 1
ATOM 799 N N B ILE A 1 100 ? 33.068 33.836 21.587 0.40 10.91 88 ILE A N 1
ATOM 800 C CA A ILE A 1 100 ? 33.905 35.023 21.310 0.60 11.84 88 ILE A CA 1
ATOM 801 C CA B ILE A 1 100 ? 33.860 35.041 21.307 0.40 11.97 88 ILE A CA 1
ATOM 802 C C A ILE A 1 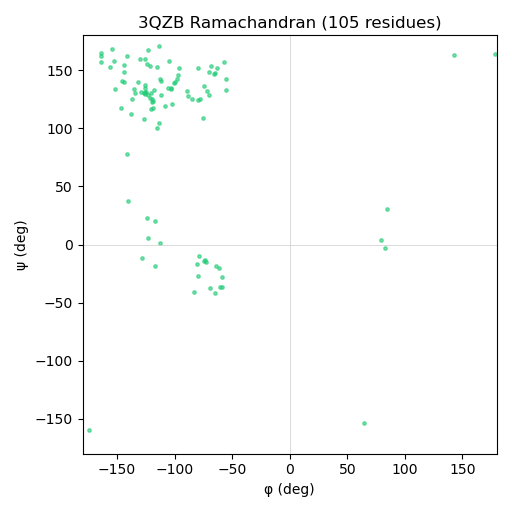100 ? 33.874 35.989 22.522 0.60 10.61 88 ILE A C 1
ATOM 803 C C B ILE A 1 100 ? 33.864 36.002 22.519 0.40 10.74 88 ILE A C 1
ATOM 804 O O A ILE A 1 100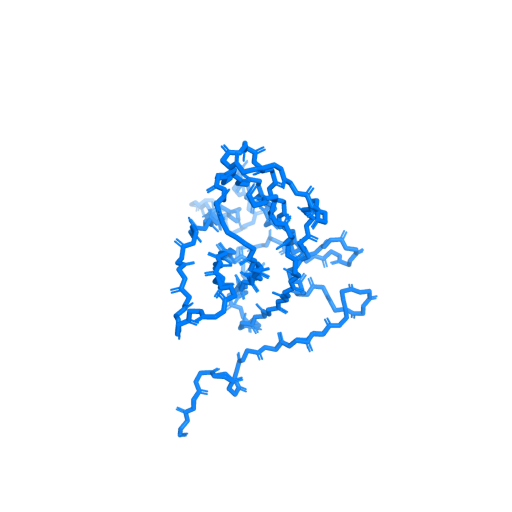 ? 34.311 37.132 22.404 0.60 10.96 88 ILE A O 1
ATOM 805 O O B ILE A 1 100 ? 34.313 37.141 22.404 0.40 11.02 88 ILE A O 1
ATOM 814 N N . GLY A 1 101 ? 33.448 35.540 23.698 1.00 9.54 89 GLY A N 1
ATOM 815 C CA . GLY A 1 101 ? 33.510 36.391 24.879 1.00 8.78 89 GLY A CA 1
ATOM 816 C C . GLY A 1 101 ? 34.937 36.520 25.439 1.00 7.15 89 GLY A C 1
ATOM 817 O O . GLY A 1 101 ? 35.897 35.832 25.031 1.00 8.35 89 GLY A O 1
ATOM 818 N N . ALA A 1 102 ? 35.065 37.397 26.410 1.00 7.22 90 ALA A N 1
ATOM 819 C CA . ALA A 1 102 ? 36.368 37.789 26.949 1.00 9.56 90 ALA A CA 1
ATOM 820 C C . ALA A 1 102 ? 36.964 36.813 27.956 1.00 7.78 90 ALA A C 1
ATOM 821 O O . ALA A 1 102 ? 38.131 36.995 28.272 1.00 8.16 90 ALA A O 1
ATOM 823 N N . VAL A 1 103 ? 36.157 35.898 28.514 1.00 6.80 91 VAL A N 1
ATOM 824 C CA . VAL A 1 103 ? 36.622 35.190 29.711 1.00 6.25 91 VAL A CA 1
ATOM 825 C C . VAL A 1 103 ? 36.119 33.758 29.743 1.00 6.22 91 VAL A C 1
ATOM 826 O O . VAL A 1 103 ? 34.947 33.432 29.431 1.00 6.38 91 VAL A O 1
ATOM 830 N N . TYR A 1 104 ? 37.012 32.864 30.188 1.00 5.92 92 TYR A N 1
ATOM 831 C CA . TYR A 1 104 ? 36.753 31.440 30.435 1.00 5.70 92 TYR A CA 1
ATOM 832 C C . TYR A 1 104 ? 37.294 31.069 31.798 1.00 6.38 92 TYR A C 1
ATOM 833 O O . TYR A 1 104 ? 38.395 31.485 32.145 1.00 7.71 92 TYR A O 1
ATOM 842 N N . THR A 1 105 ? 36.551 30.241 32.538 1.00 5.38 93 THR A N 1
ATOM 843 C CA . THR A 1 105 ? 37.006 29.724 33.830 1.00 4.89 93 THR A CA 1
ATOM 844 C C . THR A 1 105 ? 37.336 28.254 33.666 1.00 5.36 93 THR A C 1
ATOM 845 O O . THR A 1 105 ? 36.462 27.443 33.301 1.00 5.86 93 THR A O 1
ATOM 849 N N . GLU A 1 106 ? 38.602 27.897 33.927 1.00 6.05 94 GLU A N 1
ATOM 850 C CA . GLU A 1 106 ? 39.045 26.527 33.806 1.00 5.61 94 GLU A CA 1
ATOM 851 C C . GLU A 1 106 ? 38.659 25.684 35.013 1.00 5.22 94 GLU A C 1
ATOM 852 O O . GLU A 1 106 ? 38.577 26.197 36.130 1.00 5.91 94 GLU A O 1
ATOM 858 N N . PRO A 1 107 ? 38.473 24.376 34.810 1.00 5.47 95 PRO A N 1
ATOM 859 C CA . PRO A 1 107 ? 38.022 23.502 35.907 1.00 5.97 95 PRO A CA 1
ATOM 860 C C . PRO A 1 107 ? 39.167 22.959 36.755 1.00 5.17 95 PRO A C 1
ATOM 861 O O . PRO A 1 107 ? 39.502 21.794 36.772 1.00 6.59 95 PRO A O 1
ATOM 865 N N A THR A 1 108 ? 39.737 23.922 37.489 0.50 6.43 96 THR A N 1
ATOM 866 N N B THR A 1 108 ? 39.821 23.889 37.454 0.50 6.72 96 THR A N 1
ATOM 867 C CA A THR A 1 108 ? 40.875 23.751 38.376 0.50 6.17 96 THR A CA 1
ATOM 868 C CA B THR A 1 108 ? 40.868 23.578 38.419 0.50 8.19 96 THR A CA 1
ATOM 869 C C A THR A 1 108 ? 40.515 24.543 39.614 0.50 5.95 96 THR A C 1
ATOM 870 C C B THR A 1 108 ? 40.674 24.514 39.591 0.50 7.12 96 THR A C 1
ATOM 871 O O A THR A 1 108 ? 40.018 25.653 39.511 0.50 7.11 96 THR A O 1
ATOM 872 O O B THR A 1 108 ? 40.550 25.717 39.418 0.50 7.41 96 THR A O 1
ATOM 879 N N . VAL A 1 109 ? 40.704 23.951 40.790 1.00 6.14 97 VAL A N 1
ATOM 880 C CA . VAL A 1 109 ? 40.468 24.711 42.018 1.00 6.14 97 VAL A CA 1
ATOM 881 C C . VAL A 1 109 ? 41.447 24.245 43.101 1.00 5.26 97 VAL A C 1
ATOM 882 O O . VAL A 1 109 ? 41.738 23.084 43.216 1.00 6.45 97 VAL A O 1
ATOM 886 N N . THR A 1 110 ? 41.860 25.217 43.910 1.00 5.89 98 THR A N 1
ATOM 887 C CA . THR A 1 110 ? 42.595 24.919 45.152 1.00 6.65 98 THR A CA 1
ATOM 888 C C . THR A 1 110 ? 41.762 25.453 46.311 1.00 6.18 98 THR A C 1
ATOM 889 O O . THR A 1 110 ? 41.410 26.616 46.363 1.00 7.44 98 THR A O 1
ATOM 893 N N . THR A 1 111 ? 41.440 24.555 47.231 1.00 6.42 99 THR A N 1
ATOM 894 C CA . THR A 1 111 ? 40.716 24.838 48.475 1.00 6.85 99 THR A CA 1
ATOM 895 C C . THR A 1 111 ? 41.600 24.415 49.647 1.00 6.00 99 THR A C 1
ATOM 896 O O . THR A 1 111 ? 42.532 23.618 49.494 1.00 7.82 99 THR A O 1
ATOM 900 N N . VAL A 1 112 ? 41.364 25.070 50.782 1.00 6.23 100 VAL A N 1
ATOM 901 C CA . VAL A 1 112 ? 42.200 24.890 51.953 1.00 6.51 100 VAL A CA 1
ATOM 902 C C . VAL A 1 112 ? 41.281 24.438 53.103 1.00 6.18 100 VAL A C 1
ATOM 903 O O . VAL A 1 112 ? 40.257 25.059 53.360 1.00 6.54 100 VAL A O 1
ATOM 907 N N . VAL A 1 113 ? 41.672 23.353 53.736 1.00 6.43 101 VAL A N 1
ATOM 908 C CA . VAL A 1 113 ? 40.896 22.795 54.868 1.00 6.15 101 VAL A CA 1
ATOM 909 C C . VAL A 1 113 ? 41.815 22.649 56.089 1.00 6.52 101 VAL A C 1
ATOM 910 O O . VAL A 1 113 ? 43.032 22.672 55.985 1.00 6.97 101 VAL A O 1
ATOM 914 N N . LYS A 1 114 ? 41.169 22.581 57.246 1.00 6.40 102 LYS A N 1
ATOM 915 C CA . LYS A 1 114 ? 41.822 22.166 58.493 1.00 6.35 102 LYS A CA 1
ATOM 916 C C . LYS A 1 114 ? 41.084 20.925 58.950 1.00 6.46 102 LYS A C 1
ATOM 917 O O . LYS A 1 114 ? 39.862 20.961 59.118 1.00 8.10 102 LYS A O 1
ATOM 923 N N . LEU A 1 115 ? 41.819 19.827 59.126 1.00 8.03 103 LEU A N 1
ATOM 924 C CA . LEU A 1 115 ? 41.244 18.554 59.512 1.00 7.24 103 LEU A CA 1
ATOM 925 C C . LEU A 1 115 ? 41.693 18.167 60.919 1.00 8.61 103 LEU A C 1
ATOM 926 O O . LEU A 1 115 ? 42.850 18.363 61.286 1.00 9.73 103 LEU A O 1
ATOM 931 N N . ASN A 1 116 ? 40.801 17.563 61.689 1.00 9.88 104 ASN A N 1
ATOM 932 C CA . ASN A 1 116 ? 41.262 17.058 62.961 1.00 11.05 104 ASN A CA 1
ATOM 933 C C . ASN A 1 116 ? 41.059 15.620 63.213 1.00 9.41 104 ASN A C 1
ATOM 934 O O . ASN A 1 116 ? 41.442 15.135 64.283 1.00 10.91 104 ASN A O 1
ATOM 939 N N . ARG A 1 117 ? 40.574 14.897 62.207 1.00 8.71 105 ARG A N 1
ATOM 940 C CA . ARG A 1 117 ? 40.550 13.465 62.223 1.00 9.26 105 ARG A CA 1
ATOM 941 C C . ARG A 1 117 ? 40.816 12.930 60.820 1.00 8.46 105 ARG A C 1
ATOM 942 O O . ARG A 1 117 ? 40.443 13.562 59.845 1.00 9.36 105 ARG A O 1
ATOM 950 N N . SER A 1 118 ? 41.332 11.702 60.733 1.00 9.15 106 SER A N 1
ATOM 951 C CA . SER A 1 118 ? 41.611 11.058 59.453 1.00 9.37 106 SER A CA 1
ATOM 952 C C . SER A 1 118 ? 40.329 10.731 58.710 1.00 8.50 106 SER A C 1
ATOM 953 O O . SER A 1 118 ? 39.274 10.544 59.300 1.00 9.12 106 SER A O 1
ATOM 956 N N . GLY A 1 119 ? 40.404 10.656 57.388 1.00 8.21 107 GLY A N 1
ATOM 957 C CA . GLY A 1 119 ? 39.253 10.396 56.589 1.00 8.33 107 GLY A CA 1
ATOM 958 C C . GLY A 1 119 ? 39.593 10.224 55.134 1.00 8.08 107 GLY A C 1
ATOM 959 O O . GLY A 1 119 ? 40.742 9.914 54.807 1.00 10.37 107 GLY A O 1
ATOM 960 N N . THR A 1 120 ? 38.581 10.396 54.293 1.00 7.16 108 THR A N 1
ATOM 961 C CA . THR A 1 120 ? 38.670 10.263 52.852 1.00 7.34 108 THR A CA 1
ATOM 962 C C . THR A 1 120 ? 38.167 11.515 52.198 1.00 6.52 108 THR A C 1
ATOM 963 O O . THR A 1 120 ? 37.103 12.021 52.538 1.00 7.64 108 THR A O 1
ATOM 967 N N . ILE A 1 121 ? 38.956 12.040 51.250 1.00 6.30 109 ILE A N 1
ATOM 968 C CA . ILE A 1 121 ? 38.564 13.161 50.381 1.00 6.37 109 ILE A CA 1
ATOM 969 C C . ILE A 1 121 ? 37.863 12.565 49.148 1.00 6.61 109 ILE A C 1
ATOM 970 O O . ILE A 1 121 ? 38.418 11.667 48.520 1.00 7.53 109 ILE A O 1
ATOM 975 N N . ILE A 1 122 ? 36.677 13.040 48.822 1.00 7.34 110 ILE A N 1
ATOM 976 C CA . ILE A 1 122 ? 35.908 12.631 47.650 1.00 7.24 110 ILE A CA 1
ATOM 977 C C . ILE A 1 122 ? 3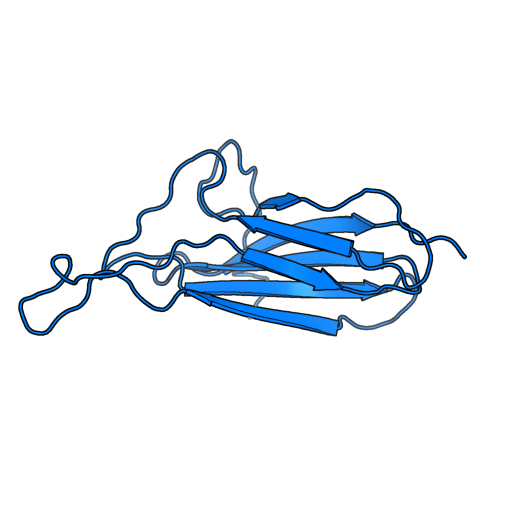5.682 13.861 46.772 1.00 6.35 110 ILE A C 1
ATOM 978 O O . ILE A 1 122 ? 35.204 14.887 47.241 1.00 7.68 110 ILE A O 1
ATOM 983 N N . ALA A 1 123 ? 36.078 13.764 45.509 1.00 6.39 111 ALA A N 1
ATOM 984 C CA . ALA A 1 123 ? 35.830 14.813 44.526 1.00 5.77 111 ALA A CA 1
ATOM 985 C C . ALA A 1 123 ? 34.704 14.338 43.584 1.00 6.47 111 ALA A C 1
ATOM 986 O O . ALA A 1 123 ? 34.711 13.183 43.129 1.00 7.56 111 ALA A O 1
ATOM 988 N N . LEU A 1 124 ? 33.778 15.255 43.337 1.00 5.78 112 LEU A N 1
ATOM 989 C CA . LEU A 1 124 ? 32.669 15.024 42.392 1.00 5.50 112 LEU A CA 1
ATOM 990 C C . LEU A 1 124 ? 32.691 16.182 41.417 1.00 5.97 112 LEU A C 1
ATOM 991 O O . LEU A 1 124 ? 32.723 17.348 41.803 1.00 6.37 112 LEU A O 1
ATOM 996 N N . SER A 1 125 ? 32.642 15.878 40.112 1.00 5.52 113 SER A N 1
ATOM 997 C CA . SER A 1 125 ? 32.608 16.934 39.108 1.00 6.31 113 SER A CA 1
ATOM 998 C C . SER A 1 125 ? 31.487 16.712 38.119 1.00 5.50 113 SER A C 1
ATOM 999 O O . SER A 1 125 ? 30.996 15.567 37.979 1.00 6.05 113 SER A O 1
ATOM 1002 N N . TYR A 1 126 ? 31.096 17.764 37.432 1.00 5.38 114 TYR A N 1
ATOM 1003 C CA . TYR A 1 126 ? 29.939 17.754 36.553 1.00 4.85 114 TYR A CA 1
ATOM 1004 C C . TYR A 1 126 ? 30.278 18.482 35.259 1.00 4.85 114 TYR A C 1
ATOM 1005 O O . TYR A 1 126 ? 30.668 19.636 35.271 1.00 5.47 114 TYR A O 1
ATOM 1014 N N . CYS A 1 127 ? 30.063 17.763 34.143 1.00 5.90 115 CYS A N 1
ATOM 1015 C CA . CYS A 1 127 ? 30.129 18.306 32.785 1.00 5.24 115 CYS A CA 1
ATOM 1016 C C . CYS A 1 127 ? 28.726 18.610 32.337 1.00 6.25 115 CYS A C 1
ATOM 1017 O O . CYS A 1 127 ? 27.778 17.907 32.668 1.00 6.29 115 CYS A O 1
ATOM 1020 N N . ASN A 1 128 ? 28.572 19.703 31.613 1.00 5.42 116 ASN A N 1
ATOM 1021 C CA . ASN A 1 128 ? 27.223 20.107 31.156 1.00 5.89 116 ASN A CA 1
ATOM 1022 C C . ASN A 1 128 ? 26.569 19.107 30.192 1.00 6.55 116 ASN A C 1
ATOM 1023 O O . ASN A 1 128 ? 25.342 19.127 30.071 1.00 7.39 116 ASN A O 1
ATOM 1028 N N . ILE A 1 129 ? 27.350 18.205 29.562 1.00 5.84 117 ILE A N 1
ATOM 1029 C CA . ILE A 1 129 ? 26.765 17.204 28.686 1.00 6.08 117 ILE A CA 1
ATOM 1030 C C . ILE A 1 129 ? 27.195 15.781 28.994 1.00 5.76 117 ILE A C 1
ATOM 1031 O O . ILE A 1 129 ? 26.606 14.850 28.473 1.00 6.61 117 ILE A O 1
ATOM 1036 N N . HIS A 1 130 ? 28.224 15.559 29.847 1.00 5.50 118 HIS A N 1
ATOM 1037 C CA . HIS A 1 130 ? 28.711 14.232 30.148 1.00 5.33 118 HIS A CA 1
ATOM 1038 C C . HIS A 1 130 ? 28.541 13.827 31.625 1.00 5.63 118 HIS A C 1
ATOM 1039 O O . HIS A 1 130 ? 29.194 12.884 32.102 1.00 6.21 118 HIS A O 1
ATOM 1046 N N . GLY A 1 131 ? 27.633 14.514 32.318 1.00 6.06 119 GLY A N 1
ATOM 1047 C CA . GLY A 1 131 ? 27.237 14.080 33.647 1.00 6.20 119 GLY A CA 1
ATOM 1048 C C . GLY A 1 131 ? 28.325 14.113 34.707 1.00 5.31 119 GLY A C 1
ATOM 1049 O O . GLY A 1 131 ? 29.212 14.973 34.701 1.00 5.63 119 GLY A O 1
ATOM 1050 N N . LEU A 1 132 ? 28.150 13.253 35.705 1.00 5.88 120 LEU A N 1
ATOM 1051 C CA . LEU A 1 132 ? 28.889 13.236 36.951 1.00 5.30 120 LEU A CA 1
ATOM 1052 C C . LEU A 1 132 ? 30.038 12.228 36.943 1.00 6.05 120 LEU A C 1
ATOM 1053 O O . LEU A 1 132 ? 29.919 11.093 36.437 1.00 6.39 120 LEU A O 1
ATOM 1058 N N . TRP A 1 133 ? 31.115 12.616 37.645 1.00 5.62 121 TRP A N 1
ATOM 1059 C CA . TRP A 1 133 ? 32.353 11.870 37.745 1.00 5.87 121 TRP A CA 1
ATOM 1060 C C . TRP A 1 133 ? 32.904 12.039 39.142 1.00 6.23 121 TRP A C 1
ATOM 1061 O O . TRP A 1 133 ? 32.761 13.099 39.749 1.00 6.50 121 TRP A O 1
ATOM 1072 N N . GLU A 1 134 ? 33.600 11.013 39.636 1.00 6.41 122 GLU A N 1
ATOM 1073 C CA . GLU A 1 134 ? 34.175 11.064 40.991 1.00 6.24 122 GLU A CA 1
ATOM 1074 C C . GLU A 1 134 ? 35.537 10.437 41.093 1.00 6.80 122 GLU A C 1
ATOM 1075 O O . GLU A 1 134 ? 35.945 9.619 40.236 1.00 7.44 122 GLU A O 1
ATOM 1081 N N . SER A 1 135 ? 36.219 10.781 42.159 1.00 7.02 123 SER A N 1
ATOM 1082 C CA . SER A 1 135 ? 37.431 10.099 42.598 1.00 6.76 123 SER A CA 1
ATOM 1083 C C . SER A 1 135 ? 37.565 10.308 44.111 1.00 6.91 123 SER A C 1
ATOM 1084 O O . SER A 1 135 ? 36.915 11.157 44.687 1.00 7.07 123 SER A O 1
ATOM 1087 N N . SER A 1 136 ? 38.471 9.557 44.744 1.00 7.10 124 SER A N 1
ATOM 1088 C CA . SER A 1 136 ? 38.680 9.685 46.166 1.00 7.23 124 SER A CA 1
ATOM 1089 C C . SER A 1 136 ? 40.080 9.311 46.580 1.00 7.94 124 SER A C 1
ATOM 1090 O O . SER A 1 136 ? 40.780 8.641 45.832 1.00 12.17 124 SER A O 1
ATOM 1093 N N . GLN A 1 137 ? 40.483 9.818 47.742 1.00 8.17 125 GLN A N 1
ATOM 1094 C CA . GLN A 1 137 ? 41.851 9.636 48.259 1.00 11.06 125 GLN A CA 1
ATOM 1095 C C . GLN A 1 137 ? 41.781 9.690 49.786 1.00 9.18 125 GLN A C 1
ATOM 1096 O O . GLN A 1 137 ? 41.221 10.617 50.342 1.00 9.34 125 GLN A O 1
ATOM 1102 N N . LYS A 1 138 ? 42.457 8.743 50.441 1.00 9.52 126 LYS A N 1
ATOM 1103 C CA . LYS A 1 138 ? 42.608 8.786 51.886 1.00 9.40 126 LYS A CA 1
ATOM 1104 C C . LYS A 1 138 ? 43.540 9.915 52.324 1.00 8.89 126 LYS A C 1
ATOM 1105 O O . LYS A 1 138 ? 44.508 10.216 51.623 1.00 8.95 126 LYS A O 1
ATOM 1111 N N . ILE A 1 139 ? 43.280 10.481 53.502 1.00 8.04 127 ILE A N 1
ATOM 1112 C CA . ILE A 1 139 ? 44.210 11.425 54.152 1.00 8.14 127 ILE A CA 1
ATOM 1113 C C . ILE A 1 139 ? 44.282 11.026 55.626 1.00 8.38 127 ILE A C 1
ATOM 1114 O O . ILE A 1 139 ? 43.271 10.789 56.290 1.00 9.97 127 ILE A O 1
ATOM 1119 N N . THR A 1 140 ? 45.523 10.970 56.113 1.00 8.10 128 THR A N 1
ATOM 1120 C CA . THR A 1 140 ? 45.770 10.605 57.518 1.00 7.68 128 THR A CA 1
ATOM 1121 C C . THR A 1 140 ? 46.092 11.901 58.266 1.00 7.98 128 THR A C 1
ATOM 1122 O O . THR A 1 140 ? 46.889 12.741 57.801 1.00 9.02 128 THR A O 1
ATOM 1126 N N . VAL A 1 141 ? 45.488 12.083 59.436 1.00 7.62 129 VAL A N 1
ATOM 1127 C CA . VAL A 1 141 ? 45.689 13.252 60.264 1.00 7.46 129 VAL A CA 1
ATOM 1128 C C . VAL A 1 141 ? 46.299 12.769 61.579 1.00 7.80 129 VAL A C 1
ATOM 1129 O O . VAL A 1 141 ? 45.806 11.814 62.191 1.00 8.57 129 VAL A O 1
ATOM 1133 N N . GLU A 1 142 ? 47.335 13.421 62.031 1.00 7.60 130 GLU A N 1
ATOM 1134 C CA . GLU A 1 142 ? 47.945 13.132 63.329 1.00 7.29 130 GLU A CA 1
ATOM 1135 C C . GLU A 1 142 ? 46.913 13.216 64.428 1.00 9.01 130 GLU A C 1
ATOM 1136 O O . GLU A 1 142 ? 46.008 14.054 64.411 1.00 9.64 130 GLU A O 1
ATOM 1142 N N . GLU A 1 143 ? 47.021 12.334 65.394 1.00 9.24 131 GLU A N 1
ATOM 1143 C CA . GLU A 1 143 ? 46.081 12.264 66.508 1.00 9.71 131 GLU A CA 1
ATOM 1144 C C . GLU A 1 143 ? 46.425 13.186 67.656 1.00 9.50 131 GLU A C 1
ATOM 1145 O O . GLU A 1 143 ? 47.568 13.616 67.773 1.00 10.68 131 GLU A O 1
#

CATH classification: 2.60.40.730

InterPro domains:
  IPR002742 Desulfoferrodoxin, ferrous iron-binding domain [PF01880] (10-123)
  IPR002742 Desulfoferrodoxin, ferrous iron-binding domain [TIGR00332] (8-130)
  IPR036073 Desulfoferrodoxin, ferrous iron-binding domain superfamily [G3DSA:2.60.40.730] (1-131)
  IPR036073 Desulfoferrodoxin, ferrous iron-binding domain superfamily [SSF49367] (6-127)
  IPR051233 Desulfoferrodoxin superoxide reductase [PTHR36541] (5-130)

Nearest PDB structures (foldseek):
  2amu-assembly1_A  TM=1.002E+00  e=3.142E-23  Thermotoga maritima
  1do6-assembly1_A  TM=9.408E-01  e=5.899E-15  Pyrococcus furiosus
  4bff-assembly3_F  TM=9.427E-01  e=1.546E-14  Archaeoglobus fulgidus
  4c4b-assembly1_A  TM=8.912E-01  e=2.372E-14  Archaeoglobus fulgidus
  4c4u-assembly3_O  TM=9.206E-01  e=3.094E-13  Archaeoglobus fulgidus